Protein AF-A0A401MV76-F1 (afdb_monomer_lite)

pLDDT: mean 93.23, std 6.19, range [57.88, 98.19]

Structure (mmCIF, N/CA/C/O backbone):
data_AF-A0A401MV76-F1
#
_entry.id   AF-A0A401MV76-F1
#
loop_
_atom_site.group_PDB
_atom_site.id
_atom_site.type_symbol
_atom_site.label_atom_id
_atom_site.label_alt_id
_atom_site.label_comp_id
_atom_site.label_asym_id
_atom_site.label_entity_id
_atom_site.label_seq_id
_atom_site.pdbx_PDB_ins_code
_atom_site.Cartn_x
_atom_site.Cartn_y
_atom_site.Cartn_z
_atom_site.occupancy
_atom_site.B_iso_or_equiv
_atom_site.auth_seq_id
_atom_site.auth_comp_id
_atom_site.auth_asym_id
_atom_site.auth_atom_id
_atom_site.pdbx_PDB_model_num
ATOM 1 N N . MET A 1 1 ? -0.396 -6.604 5.897 1.00 79.94 1 MET A N 1
ATOM 2 C CA . MET A 1 1 ? 0.560 -5.480 5.982 1.00 79.94 1 MET A CA 1
ATOM 3 C C . MET A 1 1 ? 1.569 -5.625 4.861 1.00 79.94 1 MET A C 1
ATOM 5 O O . MET A 1 1 ? 2.079 -6.724 4.688 1.00 79.94 1 MET A O 1
ATOM 9 N N . PHE A 1 2 ? 1.837 -4.561 4.104 1.00 87.19 2 PHE A N 1
ATOM 10 C CA . PHE A 1 2 ? 2.874 -4.560 3.066 1.00 87.19 2 PHE A CA 1
ATOM 11 C C . PHE A 1 2 ? 4.013 -3.647 3.511 1.00 87.19 2 PHE A C 1
ATOM 13 O O . PHE A 1 2 ? 3.836 -2.429 3.593 1.00 87.19 2 PHE A O 1
ATOM 20 N N . PHE A 1 3 ? 5.157 -4.245 3.846 1.00 86.50 3 PHE A N 1
ATOM 21 C CA . PHE A 1 3 ? 6.305 -3.532 4.412 1.00 86.50 3 PHE A CA 1
ATOM 22 C C . PHE A 1 3 ? 7.417 -3.256 3.398 1.00 86.50 3 PHE A C 1
ATOM 24 O O . PHE A 1 3 ? 8.169 -2.301 3.564 1.00 86.50 3 PHE A O 1
ATOM 31 N N . HIS A 1 4 ? 7.468 -4.011 2.302 1.00 87.69 4 HIS A N 1
ATOM 32 C CA . HIS A 1 4 ? 8.430 -3.795 1.232 1.00 87.69 4 HIS A CA 1
ATOM 33 C C . HIS A 1 4 ? 7.847 -4.184 -0.131 1.00 87.69 4 HIS A C 1
ATOM 35 O O . HIS A 1 4 ? 6.897 -4.964 -0.222 1.00 87.69 4 HIS A O 1
ATOM 41 N N . THR A 1 5 ? 8.393 -3.609 -1.198 1.00 87.12 5 THR A N 1
ATOM 42 C CA . THR A 1 5 ? 8.077 -3.956 -2.587 1.00 87.12 5 THR A CA 1
ATOM 43 C C . THR A 1 5 ? 9.368 -3.854 -3.379 1.00 87.12 5 THR A C 1
ATOM 45 O O . THR A 1 5 ? 9.986 -2.792 -3.383 1.00 87.12 5 THR A O 1
ATOM 48 N N . GLU A 1 6 ? 9.749 -4.934 -4.053 1.00 89.44 6 GLU A N 1
ATOM 49 C CA . GLU A 1 6 ? 10.988 -5.019 -4.822 1.00 89.44 6 GLU A CA 1
ATOM 50 C C . GLU A 1 6 ? 10.683 -5.386 -6.275 1.00 89.44 6 GLU A C 1
ATOM 52 O O . GLU A 1 6 ? 9.790 -6.184 -6.566 1.00 89.44 6 GLU A O 1
ATOM 57 N N . VAL A 1 7 ? 11.430 -4.780 -7.191 1.00 90.88 7 VAL A N 1
ATOM 58 C CA . VAL A 1 7 ? 11.485 -5.150 -8.603 1.00 90.88 7 VAL A CA 1
ATOM 59 C C . VAL A 1 7 ? 12.959 -5.134 -8.968 1.00 90.88 7 VAL A C 1
ATOM 61 O O . VAL A 1 7 ? 13.614 -4.120 -8.750 1.00 90.88 7 VAL A O 1
ATOM 64 N N . GLY A 1 8 ? 13.477 -6.241 -9.501 1.00 89.12 8 GLY A N 1
ATOM 65 C CA . GLY A 1 8 ? 14.882 -6.309 -9.897 1.00 89.12 8 GLY A CA 1
ATOM 66 C C . GLY A 1 8 ? 15.225 -5.253 -10.950 1.00 89.12 8 GLY A C 1
ATOM 67 O O . GLY A 1 8 ? 14.404 -4.955 -11.819 1.00 89.12 8 GLY A O 1
ATOM 68 N N . ASP A 1 9 ? 16.446 -4.723 -10.898 1.00 88.94 9 ASP A N 1
ATOM 69 C CA . ASP A 1 9 ? 16.876 -3.566 -11.700 1.00 88.94 9 ASP A CA 1
ATOM 70 C C . ASP A 1 9 ? 16.665 -3.743 -13.209 1.00 88.94 9 ASP A C 1
ATOM 72 O O . ASP A 1 9 ? 16.250 -2.810 -13.896 1.00 88.94 9 ASP A O 1
ATOM 76 N N . ALA A 1 10 ? 16.858 -4.963 -13.722 1.00 92.88 10 ALA A N 1
ATOM 77 C CA . ALA A 1 10 ? 16.611 -5.316 -15.124 1.00 92.88 10 ALA A CA 1
ATOM 78 C C . ALA A 1 10 ? 15.162 -5.053 -15.586 1.00 92.88 10 ALA A C 1
ATOM 80 O O . ALA A 1 10 ? 14.889 -4.974 -16.784 1.00 92.88 10 ALA A O 1
ATOM 81 N N . TYR A 1 11 ? 14.236 -4.907 -14.640 1.00 90.88 11 TYR A N 1
ATOM 82 C CA . TYR A 1 11 ? 12.812 -4.710 -14.870 1.00 90.88 11 TYR A CA 1
ATOM 83 C C . TYR A 1 11 ? 12.306 -3.335 -14.395 1.00 90.88 11 TYR A C 1
ATOM 85 O O . TYR A 1 11 ? 11.099 -3.061 -14.413 1.00 90.88 11 TYR A O 1
ATOM 93 N N . ALA A 1 12 ? 13.212 -2.444 -13.980 1.00 88.12 12 ALA A N 1
ATOM 94 C CA . ALA A 1 12 ? 12.870 -1.089 -13.570 1.00 88.12 12 ALA A CA 1
ATOM 95 C C . ALA A 1 12 ? 12.247 -0.277 -14.725 1.00 88.12 12 ALA A C 1
ATOM 97 O O . ALA A 1 12 ? 12.479 -0.529 -15.905 1.00 88.12 12 ALA A O 1
ATOM 98 N N . GLY A 1 13 ? 11.416 0.714 -14.386 1.00 90.88 13 GLY A N 1
ATOM 99 C CA . GLY A 1 13 ? 10.785 1.611 -15.368 1.00 90.88 13 GLY A CA 1
ATOM 100 C C . GLY A 1 13 ? 9.605 1.019 -16.152 1.00 90.88 13 GLY A C 1
ATOM 101 O O . GLY A 1 13 ? 8.929 1.755 -16.861 1.00 90.88 13 GLY A O 1
ATOM 102 N N . GLN A 1 14 ? 9.293 -0.267 -15.978 1.00 94.19 14 GLN A N 1
ATOM 103 C CA . GLN A 1 14 ? 8.226 -0.956 -16.722 1.00 94.19 14 GLN A CA 1
ATOM 104 C C . GLN A 1 14 ? 6.849 -0.909 -16.032 1.00 94.19 14 GLN A C 1
ATOM 106 O O . GLN A 1 14 ? 5.888 -1.502 -16.505 1.00 94.19 14 GLN A O 1
ATOM 111 N N . GLY A 1 15 ? 6.735 -0.235 -14.883 1.00 93.44 15 GLY A N 1
ATOM 112 C CA . GLY A 1 15 ? 5.477 -0.142 -14.129 1.00 93.44 15 GLY A CA 1
ATOM 113 C C . GLY A 1 15 ? 5.107 -1.391 -13.315 1.00 93.44 15 GLY A C 1
ATOM 114 O O . GLY A 1 15 ? 4.053 -1.409 -12.681 1.00 93.44 15 GLY A O 1
ATOM 115 N N . LEU A 1 16 ? 5.981 -2.399 -13.250 1.00 95.19 16 LEU A N 1
ATOM 116 C CA . LEU A 1 16 ? 5.710 -3.680 -12.582 1.00 95.19 16 LEU A CA 1
ATOM 117 C C . LEU A 1 16 ? 5.403 -3.540 -11.088 1.00 95.19 16 LEU A C 1
ATOM 119 O O . LEU A 1 16 ? 4.492 -4.192 -10.590 1.00 95.19 16 LEU A O 1
ATOM 123 N N . ALA A 1 17 ? 6.084 -2.640 -10.374 1.00 94.00 17 ALA A N 1
ATOM 124 C CA . ALA A 1 17 ? 5.804 -2.399 -8.957 1.00 94.00 17 ALA A CA 1
ATOM 125 C C . ALA A 1 17 ? 4.350 -1.937 -8.728 1.00 94.00 17 ALA A C 1
ATOM 127 O O . ALA A 1 17 ? 3.710 -2.353 -7.765 1.00 94.00 17 ALA A O 1
ATOM 128 N N . ALA A 1 18 ? 3.787 -1.143 -9.644 1.00 95.38 18 ALA A N 1
ATOM 129 C CA . ALA A 1 18 ? 2.397 -0.707 -9.557 1.00 95.38 18 ALA A CA 1
ATOM 130 C C . ALA A 1 18 ? 1.425 -1.863 -9.838 1.00 95.38 18 ALA A C 1
ATOM 132 O O . ALA A 1 18 ? 0.385 -1.958 -9.187 1.00 95.38 18 ALA A O 1
ATOM 133 N N . GLN A 1 19 ? 1.767 -2.757 -10.773 1.00 96.56 19 GLN A N 1
ATOM 134 C CA . GLN A 1 19 ? 0.973 -3.958 -11.048 1.00 96.56 19 GLN A CA 1
ATOM 135 C C . GLN A 1 19 ? 0.971 -4.918 -9.854 1.00 96.56 19 GLN A C 1
ATOM 137 O O . GLN A 1 19 ? -0.100 -5.363 -9.444 1.00 96.56 19 GLN A O 1
ATOM 142 N N . LEU A 1 20 ? 2.139 -5.168 -9.250 1.00 95.75 20 LEU A N 1
ATOM 143 C CA . LEU A 1 20 ? 2.272 -6.003 -8.053 1.00 95.75 20 LEU A CA 1
ATOM 144 C C . LEU A 1 20 ? 1.412 -5.472 -6.903 1.00 95.75 20 LEU A C 1
ATOM 146 O O . LEU A 1 20 ? 0.615 -6.213 -6.329 1.00 95.75 20 LEU A O 1
ATOM 150 N N . VAL A 1 21 ? 1.523 -4.175 -6.600 1.00 97.12 21 VAL A N 1
ATOM 151 C CA . VAL A 1 21 ? 0.748 -3.550 -5.518 1.00 97.12 21 VAL A CA 1
ATOM 152 C C . VAL A 1 21 ? -0.752 -3.604 -5.805 1.00 97.12 21 VAL A C 1
ATOM 154 O O . VAL A 1 21 ? -1.523 -3.962 -4.916 1.00 97.12 21 VAL A O 1
ATOM 157 N N . ARG A 1 22 ? -1.181 -3.311 -7.040 1.00 97.62 22 ARG A N 1
ATOM 158 C CA . ARG A 1 22 ? -2.600 -3.383 -7.423 1.00 97.62 22 ARG A CA 1
ATOM 159 C C . ARG A 1 22 ? -3.174 -4.780 -7.212 1.00 97.62 22 ARG A C 1
ATOM 161 O O . ARG A 1 22 ? -4.260 -4.902 -6.644 1.00 97.62 22 ARG A O 1
ATOM 168 N N . GLN A 1 23 ? -2.463 -5.812 -7.663 1.00 97.56 23 GLN A N 1
ATOM 169 C CA . GLN A 1 23 ? -2.933 -7.187 -7.522 1.00 97.56 23 GLN A CA 1
ATOM 170 C C . GLN A 1 23 ? -3.006 -7.584 -6.046 1.00 97.56 23 GLN A C 1
ATOM 172 O O . GLN A 1 23 ? -4.049 -8.040 -5.587 1.00 97.56 23 GLN A O 1
ATOM 177 N N . ALA A 1 24 ? -1.957 -7.295 -5.273 1.00 97.00 24 ALA A N 1
ATOM 178 C CA . ALA A 1 24 ? -1.918 -7.614 -3.849 1.00 97.00 24 ALA A CA 1
ATOM 179 C C . ALA A 1 24 ? -3.047 -6.926 -3.051 1.00 97.00 24 ALA A C 1
ATOM 181 O O . ALA A 1 24 ? -3.642 -7.536 -2.159 1.00 97.00 24 ALA A O 1
ATOM 182 N N . LEU A 1 25 ? -3.377 -5.670 -3.375 1.00 98.00 25 LEU A N 1
ATOM 183 C CA . LEU A 1 25 ? -4.505 -4.948 -2.770 1.00 98.00 25 LEU A CA 1
ATOM 184 C C . LEU A 1 25 ? -5.859 -5.537 -3.179 1.00 98.00 25 LEU A C 1
ATOM 186 O O . LEU A 1 25 ? -6.748 -5.669 -2.339 1.00 98.00 25 LEU A O 1
ATOM 190 N N . THR A 1 26 ? -6.005 -5.917 -4.448 1.00 98.19 26 THR A N 1
ATOM 191 C CA . THR A 1 26 ? -7.222 -6.559 -4.966 1.00 98.19 26 THR A CA 1
ATOM 192 C C . THR A 1 26 ? -7.487 -7.878 -4.246 1.00 98.19 26 THR A C 1
ATOM 194 O O . THR A 1 26 ? -8.586 -8.081 -3.731 1.00 98.19 26 THR A O 1
ATOM 197 N N . ASP A 1 27 ? -6.467 -8.724 -4.112 1.00 98.06 27 ASP A N 1
ATOM 198 C CA . ASP A 1 27 ? -6.576 -10.013 -3.420 1.00 98.06 27 ASP A CA 1
ATOM 199 C C . ASP A 1 27 ? -6.858 -9.821 -1.924 1.00 98.06 27 ASP A C 1
ATOM 201 O O . ASP A 1 27 ? -7.691 -10.514 -1.334 1.00 98.06 27 ASP A O 1
ATOM 205 N N . THR A 1 28 ? -6.218 -8.823 -1.305 1.00 97.75 28 THR A N 1
ATOM 206 C CA . THR A 1 28 ? -6.482 -8.454 0.093 1.00 97.75 28 THR A CA 1
ATOM 207 C C . THR A 1 28 ? -7.951 -8.082 0.288 1.00 97.75 28 THR A C 1
ATOM 209 O O . THR A 1 28 ? -8.606 -8.650 1.168 1.00 97.75 28 THR A O 1
ATOM 212 N N . ARG A 1 29 ? -8.489 -7.205 -0.567 1.00 97.88 29 ARG A N 1
ATOM 213 C CA . ARG A 1 29 ? -9.899 -6.801 -0.539 1.00 97.88 29 ARG A CA 1
ATOM 214 C C . ARG A 1 29 ? -10.836 -7.987 -0.739 1.00 97.88 29 ARG A C 1
ATOM 216 O O . ARG A 1 29 ? -11.772 -8.152 0.037 1.00 97.88 29 ARG A O 1
ATOM 223 N N . ALA A 1 30 ? -10.557 -8.835 -1.730 1.00 98.19 30 ALA A N 1
ATOM 224 C CA . ALA A 1 30 ? -11.350 -10.029 -2.020 1.00 98.19 30 ALA A CA 1
ATOM 225 C C . ALA A 1 30 ? -11.376 -11.014 -0.839 1.00 98.19 30 ALA A C 1
ATOM 227 O O . ALA A 1 30 ? -12.380 -11.683 -0.608 1.00 98.19 30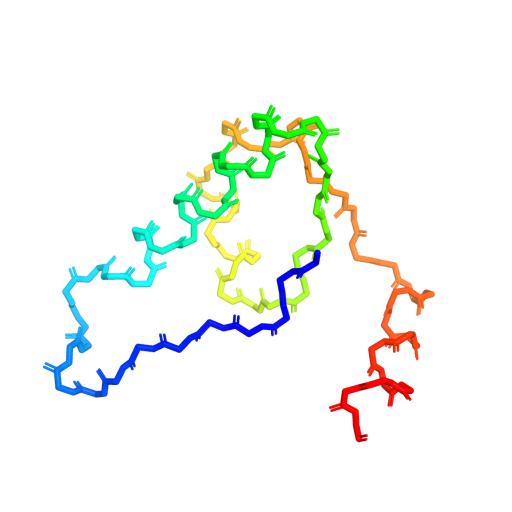 ALA A O 1
ATOM 228 N N . SER A 1 31 ? -10.301 -11.063 -0.050 1.00 97.88 31 SER A N 1
ATOM 229 C CA . SER A 1 31 ? -10.223 -11.879 1.167 1.00 97.88 31 SER A CA 1
ATOM 230 C C . SER A 1 31 ? -10.899 -11.259 2.401 1.00 97.88 31 SER A C 1
ATOM 232 O O . SER A 1 31 ? -10.801 -11.821 3.491 1.00 97.88 31 SER A O 1
ATOM 234 N N . GLY A 1 32 ? -11.548 -10.095 2.263 1.00 97.75 32 GLY A N 1
ATOM 235 C CA . GLY A 1 32 ? -12.166 -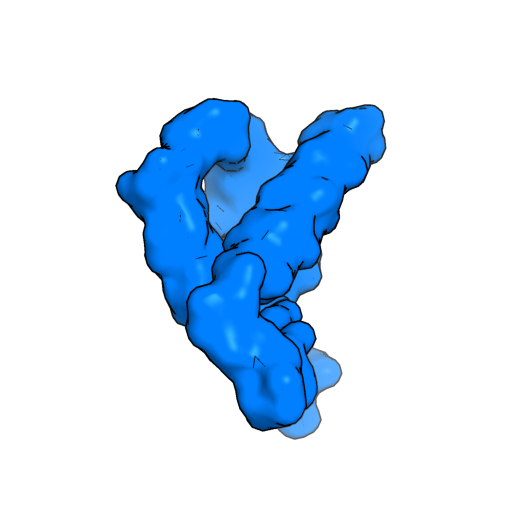9.365 3.375 1.00 97.75 32 GLY A CA 1
ATOM 236 C C . GLY A 1 32 ? -11.156 -8.788 4.373 1.00 97.75 32 GLY A C 1
ATOM 237 O O . GLY A 1 32 ? -11.516 -8.470 5.506 1.00 97.75 32 GLY A O 1
ATOM 238 N N . LYS A 1 33 ? -9.881 -8.681 3.981 1.00 97.75 33 LYS A N 1
ATOM 239 C CA . LYS A 1 33 ? -8.801 -8.167 4.828 1.00 97.75 33 LYS A CA 1
ATOM 240 C C . LYS A 1 33 ? -8.535 -6.692 4.545 1.00 97.75 33 LYS A C 1
ATOM 242 O O . LYS A 1 33 ? -8.877 -6.155 3.494 1.00 97.75 33 LYS A O 1
ATOM 247 N N . ARG A 1 34 ? -7.863 -6.058 5.502 1.00 97.25 34 ARG A N 1
ATOM 248 C CA . ARG A 1 34 ? -7.414 -4.665 5.447 1.00 97.25 34 ARG A CA 1
ATOM 249 C C . ARG A 1 34 ? -5.893 -4.593 5.503 1.00 97.25 34 ARG A C 1
ATOM 251 O O . ARG A 1 34 ? -5.229 -5.562 5.891 1.00 97.25 34 ARG A O 1
ATOM 258 N N . ILE A 1 35 ? -5.333 -3.452 5.122 1.00 96.38 35 ILE A N 1
ATOM 259 C CA . ILE A 1 35 ? -3.891 -3.216 5.154 1.00 96.38 35 ILE A CA 1
ATOM 260 C C . ILE A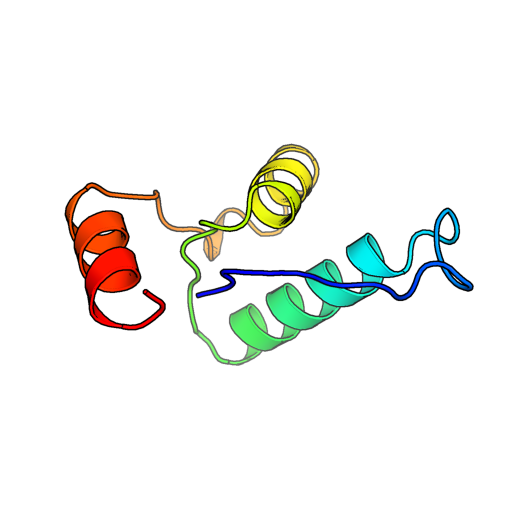 1 35 ? -3.525 -1.927 5.880 1.00 96.38 35 ILE A C 1
ATOM 262 O O . ILE A 1 35 ? -4.220 -0.924 5.802 1.00 96.38 35 ILE A O 1
ATOM 266 N N . VAL A 1 36 ? -2.342 -1.948 6.491 1.00 96.12 36 VAL A N 1
ATOM 267 C CA . VAL A 1 36 ? -1.622 -0.748 6.918 1.00 96.12 36 VAL A CA 1
ATOM 268 C C . VAL A 1 36 ? -0.417 -0.561 5.976 1.00 96.12 36 VAL A C 1
ATOM 270 O O . VAL A 1 36 ? 0.426 -1.469 5.903 1.00 96.12 36 VAL A O 1
ATOM 273 N N . PRO A 1 37 ? -0.332 0.544 5.206 1.00 95.25 37 PRO A N 1
ATOM 274 C CA . PRO A 1 37 ? 0.666 0.729 4.150 1.00 95.25 37 PRO A CA 1
ATOM 275 C C . PRO A 1 37 ? 1.952 1.378 4.677 1.00 95.25 37 PRO A C 1
ATOM 277 O O . PRO A 1 37 ? 2.200 2.564 4.473 1.00 95.25 37 PRO A O 1
ATOM 280 N N . VAL A 1 38 ? 2.792 0.599 5.356 1.00 94.12 38 VAL A N 1
ATOM 281 C CA . VAL A 1 38 ? 4.051 1.113 5.936 1.00 94.12 38 VAL A CA 1
ATOM 282 C C . VAL A 1 38 ? 5.183 1.229 4.915 1.00 94.12 38 VAL A C 1
ATOM 284 O O . VAL A 1 38 ? 6.105 2.017 5.099 1.00 94.12 38 VAL A O 1
ATOM 287 N N . CYS A 1 39 ? 5.101 0.492 3.804 1.00 94.62 39 CYS A N 1
ATOM 288 C CA . CYS A 1 39 ? 5.994 0.682 2.668 1.00 94.62 39 CYS A CA 1
ATOM 289 C C . CYS A 1 39 ? 5.738 2.057 2.009 1.00 94.62 39 CYS A C 1
ATOM 291 O O . CYS A 1 39 ? 4.618 2.299 1.541 1.00 94.62 39 CYS A O 1
ATOM 293 N N . PRO A 1 40 ? 6.752 2.936 1.864 1.00 93.50 40 PRO A N 1
ATOM 294 C CA . PRO A 1 40 ? 6.576 4.254 1.246 1.00 93.50 40 PRO A CA 1
ATOM 295 C C . PRO A 1 40 ? 6.058 4.198 -0.196 1.00 93.50 40 PRO A C 1
ATOM 297 O O . PRO A 1 40 ? 5.299 5.073 -0.620 1.00 93.50 40 PRO A O 1
ATOM 300 N N . TYR A 1 41 ? 6.438 3.161 -0.951 1.00 94.88 41 TYR A N 1
ATOM 301 C CA . TYR A 1 41 ? 5.946 2.953 -2.311 1.00 94.88 41 TYR A CA 1
ATOM 302 C C . TYR A 1 41 ? 4.438 2.674 -2.319 1.00 94.88 41 TYR A C 1
ATOM 304 O O . TYR A 1 41 ? 3.695 3.342 -3.038 1.00 94.88 41 TYR A O 1
ATOM 312 N N . VAL A 1 42 ? 3.974 1.750 -1.471 1.00 96.44 42 VAL A N 1
ATOM 313 C CA . VAL A 1 42 ? 2.548 1.412 -1.332 1.00 96.44 42 VAL A CA 1
ATOM 314 C C . VAL A 1 42 ? 1.751 2.622 -0.843 1.00 96.44 42 VAL A C 1
ATOM 316 O O . VAL A 1 42 ? 0.707 2.935 -1.411 1.00 96.44 42 VAL A O 1
ATOM 319 N N . ALA A 1 43 ? 2.264 3.366 0.140 1.00 95.69 43 ALA A N 1
ATOM 320 C CA . ALA A 1 43 ? 1.625 4.595 0.609 1.00 95.69 43 ALA A CA 1
ATOM 321 C C . ALA A 1 43 ? 1.476 5.635 -0.518 1.00 95.69 43 ALA A C 1
ATOM 323 O O . ALA A 1 43 ? 0.430 6.268 -0.653 1.00 95.69 43 ALA A O 1
ATOM 324 N N . LYS A 1 44 ? 2.500 5.801 -1.368 1.00 96.38 44 LYS A N 1
ATOM 325 C CA . LYS A 1 44 ? 2.437 6.691 -2.540 1.00 96.38 44 LYS A CA 1
ATOM 326 C C . LYS A 1 44 ? 1.461 6.187 -3.605 1.00 96.38 44 LYS A C 1
ATOM 328 O O . LYS A 1 44 ? 0.792 7.010 -4.226 1.00 96.38 44 LYS A O 1
ATOM 333 N N . PHE A 1 45 ? 1.391 4.875 -3.820 1.00 96.88 45 PHE A N 1
ATOM 334 C CA . PHE A 1 45 ? 0.427 4.257 -4.729 1.00 96.88 45 PHE A CA 1
ATOM 335 C C . PHE A 1 45 ? -1.008 4.563 -4.280 1.00 96.88 45 PHE A C 1
ATOM 337 O O . PHE A 1 45 ? -1.787 5.089 -5.068 1.00 96.88 45 PHE A O 1
ATOM 344 N N . LEU A 1 46 ? -1.330 4.339 -3.003 1.00 97.06 46 LEU A N 1
ATOM 345 C CA . LEU A 1 46 ? -2.679 4.545 -2.461 1.00 97.06 46 LEU A CA 1
ATOM 346 C C . LEU A 1 46 ? -3.149 6.002 -2.538 1.00 97.06 46 LEU A C 1
ATOM 348 O O . LEU A 1 46 ? -4.318 6.236 -2.798 1.00 97.06 46 LEU A O 1
ATOM 352 N N . LYS A 1 47 ? -2.243 6.986 -2.436 1.00 96.06 47 LYS A N 1
ATOM 353 C CA . LYS A 1 47 ? -2.571 8.413 -2.654 1.00 96.06 47 LYS A CA 1
ATOM 354 C C . LYS A 1 47 ? -3.087 8.740 -4.062 1.00 96.06 47 LYS A C 1
ATOM 356 O O . LYS A 1 47 ? -3.550 9.851 -4.289 1.00 96.06 47 LYS A O 1
ATOM 361 N N . ARG A 1 48 ? -2.895 7.843 -5.032 1.00 96.81 48 ARG A N 1
ATOM 362 C CA . ARG A 1 48 ? -3.351 7.996 -6.424 1.00 96.81 48 ARG A CA 1
AT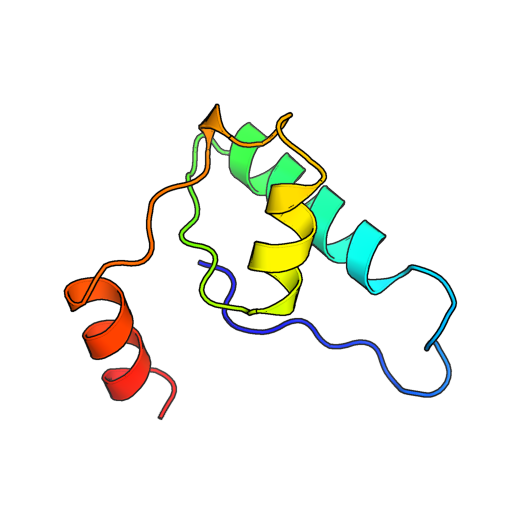OM 363 C C . ARG A 1 48 ? -4.470 7.016 -6.780 1.00 96.81 48 ARG A C 1
ATOM 365 O O . ARG A 1 48 ? -4.925 7.028 -7.920 1.00 96.81 48 ARG A O 1
ATOM 372 N N . HIS A 1 49 ? -4.848 6.152 -5.839 1.00 97.25 49 HIS A N 1
ATOM 373 C CA . HIS A 1 49 ? -5.731 5.014 -6.048 1.00 97.25 49 HIS A CA 1
ATOM 374 C C . HIS A 1 49 ? -6.747 4.921 -4.908 1.00 97.25 49 HIS A C 1
ATOM 376 O O . HIS A 1 49 ? -6.730 3.985 -4.102 1.00 97.25 49 HIS A O 1
ATOM 382 N N . ASP A 1 50 ? -7.630 5.921 -4.853 1.00 96.75 50 ASP A N 1
ATOM 383 C CA . ASP A 1 50 ? -8.682 6.044 -3.839 1.00 96.75 50 ASP A CA 1
ATOM 384 C C . ASP A 1 50 ? -9.675 4.873 -3.884 1.00 96.75 50 ASP A C 1
ATOM 386 O O . ASP A 1 50 ? -10.384 4.625 -2.908 1.00 96.75 50 ASP A O 1
ATOM 390 N N . GLU A 1 51 ? -9.684 4.085 -4.969 1.00 97.62 51 GLU A N 1
ATOM 391 C CA . GLU A 1 51 ? -10.492 2.873 -5.059 1.00 97.62 51 GLU A CA 1
ATOM 392 C C . GLU A 1 51 ? -10.187 1.853 -3.950 1.00 97.62 51 GLU A C 1
ATOM 394 O O . GLU A 1 51 ? -11.034 1.000 -3.709 1.00 97.62 51 GLU A O 1
ATOM 399 N N . PHE A 1 52 ? -9.036 1.927 -3.270 1.00 98.12 52 PHE A N 1
ATOM 400 C CA . PHE A 1 52 ? -8.648 1.043 -2.156 1.00 98.12 52 PHE A CA 1
ATOM 401 C C . PHE A 1 52 ? -8.771 1.693 -0.764 1.00 98.12 52 PHE A C 1
ATOM 403 O O . PHE A 1 52 ? -8.306 1.125 0.232 1.00 98.12 52 PHE A O 1
ATOM 410 N N . ALA A 1 53 ? -9.363 2.887 -0.661 1.00 97.19 53 ALA A N 1
ATOM 411 C CA . ALA A 1 53 ? -9.508 3.591 0.616 1.00 97.19 53 ALA A CA 1
ATOM 412 C C . ALA A 1 53 ? -10.335 2.794 1.644 1.00 97.19 53 ALA A C 1
ATOM 414 O O . ALA A 1 53 ? -10.071 2.846 2.843 1.00 97.19 53 ALA A O 1
ATOM 415 N N . ASP A 1 54 ? -11.291 1.994 1.176 1.00 98.00 54 ASP A N 1
ATOM 416 C CA . ASP A 1 54 ? -12.145 1.144 2.005 1.00 98.00 54 ASP A CA 1
ATOM 417 C C . ASP A 1 54 ? -11.394 0.035 2.747 1.00 98.00 54 ASP A C 1
ATOM 419 O O . ASP A 1 54 ? -11.916 -0.436 3.749 1.00 98.00 54 ASP A O 1
ATOM 423 N N . ILE A 1 55 ? -10.202 -0.377 2.301 1.00 97.94 55 ILE A N 1
ATOM 424 C CA . ILE A 1 55 ? -9.376 -1.417 2.946 1.00 97.94 55 ILE A CA 1
ATOM 425 C C . ILE A 1 55 ? -8.090 -0.875 3.572 1.00 97.94 55 ILE A C 1
ATOM 427 O O . ILE A 1 55 ? -7.248 -1.659 4.014 1.00 97.94 55 ILE A O 1
ATOM 431 N N . THR A 1 56 ? -7.911 0.444 3.590 1.00 97.56 56 THR A N 1
ATOM 432 C CA . THR A 1 56 ? -6.682 1.074 4.075 1.00 97.56 56 THR A CA 1
ATOM 433 C C . THR A 1 56 ? -6.881 1.627 5.479 1.00 97.56 56 THR A C 1
ATOM 435 O O . THR A 1 56 ? -7.745 2.469 5.711 1.00 97.56 56 THR A O 1
ATOM 438 N N . ASP A 1 57 ? -6.047 1.171 6.407 1.00 96.50 57 ASP A N 1
ATOM 439 C CA . ASP A 1 57 ? -5.970 1.668 7.777 1.00 96.50 57 ASP A CA 1
ATOM 440 C C . ASP A 1 57 ? -4.763 2.603 7.956 1.00 96.50 57 ASP A C 1
ATOM 442 O O . ASP A 1 57 ? -3.747 2.458 7.261 1.00 96.50 57 ASP A O 1
ATOM 446 N N . PRO A 1 58 ? -4.844 3.574 8.883 1.00 94.25 58 PRO A N 1
ATOM 447 C CA . PRO A 1 58 ? -3.742 4.488 9.142 1.00 94.25 58 PRO A CA 1
ATOM 448 C C . PRO A 1 58 ? -2.530 3.758 9.733 1.00 94.25 58 PRO A C 1
ATOM 450 O O . PRO A 1 58 ? -2.652 2.792 10.485 1.00 94.25 58 PRO A O 1
ATOM 453 N N . VAL A 1 59 ? -1.336 4.273 9.437 1.00 94.50 59 VAL A N 1
ATOM 454 C CA . VAL A 1 59 ? -0.110 3.862 10.128 1.00 94.50 59 VAL A CA 1
ATOM 455 C C . VAL A 1 59 ? -0.116 4.482 11.525 1.00 94.50 59 VAL A C 1
ATOM 457 O O . VAL A 1 59 ? -0.110 5.706 11.646 1.00 94.50 59 VAL A O 1
ATOM 460 N N . THR A 1 60 ? -0.127 3.656 12.575 1.00 94.88 60 THR A N 1
ATOM 461 C CA . THR A 1 60 ? -0.103 4.122 13.972 1.00 94.88 60 THR A CA 1
ATOM 462 C C . THR A 1 60 ? 1.255 3.860 14.638 1.00 94.88 60 THR A C 1
ATOM 464 O O . THR A 1 60 ? 2.013 3.003 14.172 1.00 94.88 60 THR A O 1
ATOM 467 N N . PRO A 1 61 ? 1.586 4.549 15.748 1.00 94.81 61 PRO A N 1
ATOM 468 C CA . PRO A 1 61 ? 2.801 4.267 16.514 1.00 94.81 61 PRO A CA 1
ATOM 469 C C . PRO A 1 61 ? 2.906 2.810 16.991 1.00 94.81 61 PRO A C 1
ATOM 471 O O . PRO A 1 61 ? 4.002 2.261 17.033 1.00 94.81 61 PRO A O 1
ATOM 474 N N . GLU A 1 62 ? 1.786 2.162 17.328 1.00 92.56 62 GLU A N 1
ATOM 475 C CA . GLU A 1 62 ? 1.747 0.740 17.710 1.00 92.56 62 GLU A CA 1
ATOM 476 C C . GLU A 1 62 ? 2.217 -0.148 16.561 1.00 92.56 62 GLU A C 1
ATOM 478 O O . GLU A 1 62 ?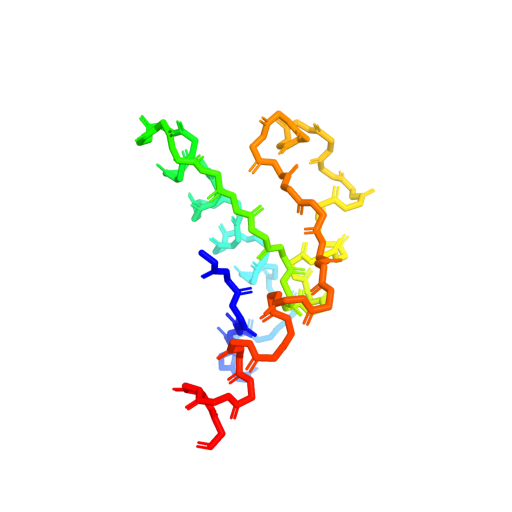 3.015 -1.062 16.765 1.00 92.56 62 GLU A O 1
ATOM 483 N N . VAL A 1 63 ? 1.743 0.150 15.349 1.00 90.81 63 VAL A N 1
ATOM 484 C CA . VAL A 1 63 ? 2.124 -0.577 14.139 1.00 90.81 63 VAL A CA 1
ATOM 485 C C . VAL A 1 63 ? 3.621 -0.429 13.865 1.00 90.81 63 VAL A C 1
ATOM 487 O O . VAL A 1 63 ? 4.277 -1.409 13.520 1.00 90.81 63 VAL A O 1
ATOM 490 N N . LEU A 1 64 ? 4.175 0.772 14.046 1.00 90.06 64 LEU A N 1
ATOM 491 C CA . LEU A 1 64 ? 5.608 1.015 13.856 1.00 90.06 64 LEU A CA 1
ATOM 492 C C . LEU A 1 64 ? 6.461 0.248 14.877 1.00 90.06 64 LEU A C 1
ATOM 494 O O . LEU A 1 64 ? 7.402 -0.434 14.483 1.00 90.06 64 LEU A O 1
ATOM 498 N N . ARG A 1 65 ? 6.076 0.252 16.159 1.00 91.88 65 ARG A N 1
ATOM 499 C CA . ARG A 1 65 ? 6.759 -0.548 17.195 1.00 91.88 65 ARG A CA 1
ATOM 500 C C . ARG A 1 65 ? 6.712 -2.051 16.900 1.00 91.88 65 ARG A C 1
ATOM 502 O O . ARG A 1 65 ? 7.673 -2.774 17.161 1.00 91.88 65 ARG A O 1
ATOM 509 N N . TRP A 1 66 ? 5.601 -2.545 16.350 1.00 88.50 66 TRP A N 1
ATOM 510 C CA . TRP A 1 66 ? 5.501 -3.947 15.937 1.00 88.50 66 TRP A CA 1
ATOM 511 C C . TRP A 1 66 ? 6.485 -4.287 14.806 1.00 88.50 66 TRP A C 1
ATOM 513 O O . TRP A 1 66 ? 7.120 -5.338 14.852 1.00 88.50 66 TRP A O 1
ATOM 523 N N . LEU A 1 67 ? 6.664 -3.394 13.826 1.00 86.94 67 LEU A N 1
ATOM 524 C CA . LEU A 1 67 ? 7.629 -3.602 12.740 1.00 86.94 67 LEU A CA 1
ATOM 525 C C . LEU A 1 67 ? 9.062 -3.702 13.251 1.00 86.94 67 LEU A C 1
ATOM 527 O O . LEU A 1 67 ? 9.770 -4.634 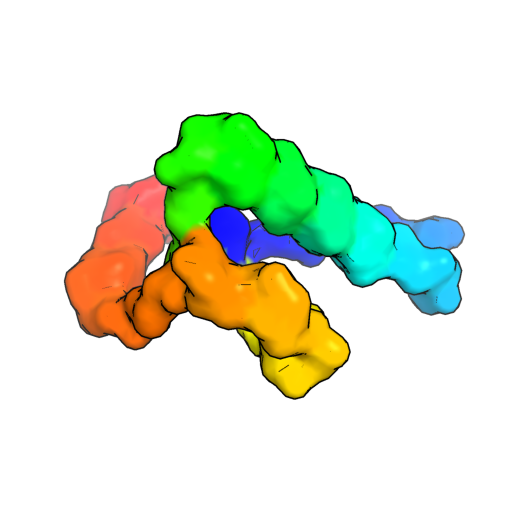12.882 1.00 86.94 67 LEU A O 1
ATOM 531 N N . GLU A 1 68 ? 9.466 -2.763 14.108 1.00 87.88 68 GLU A N 1
ATOM 532 C CA . GLU A 1 68 ? 10.817 -2.715 14.683 1.00 87.88 68 GLU A CA 1
ATOM 533 C C . GLU A 1 68 ? 11.176 -4.011 15.421 1.00 87.88 68 GLU A C 1
ATOM 535 O O . GLU A 1 68 ? 12.324 -4.433 15.409 1.00 87.88 68 GLU A O 1
ATOM 540 N N . THR A 1 69 ? 10.190 -4.665 16.038 1.00 88.75 69 THR A N 1
ATOM 541 C CA . THR A 1 69 ? 10.402 -5.880 16.838 1.00 88.75 69 THR A CA 1
ATOM 542 C C . THR A 1 69 ? 10.393 -7.179 16.028 1.00 88.75 69 THR A C 1
ATOM 544 O O . THR A 1 69 ? 10.854 -8.194 16.541 1.00 88.75 69 THR A O 1
ATOM 547 N N . HIS A 1 70 ? 9.866 -7.180 14.797 1.00 83.50 70 HIS A N 1
ATOM 548 C CA . HIS A 1 70 ? 9.639 -8.406 14.008 1.00 83.50 70 HIS A CA 1
ATOM 549 C C . HIS A 1 70 ? 10.361 -8.435 12.656 1.00 83.50 70 HIS A C 1
ATOM 551 O O . HIS A 1 70 ? 10.474 -9.502 12.054 1.00 83.50 70 HIS A O 1
ATOM 557 N N . LEU A 1 71 ? 10.803 -7.282 12.153 1.00 76.44 71 LEU A N 1
ATOM 558 C CA . LEU A 1 71 ? 11.492 -7.139 10.865 1.00 76.44 71 LEU A CA 1
ATOM 559 C C . LEU A 1 71 ? 12.859 -6.445 10.999 1.00 76.44 71 LEU A C 1
ATOM 561 O O . LEU A 1 71 ? 13.484 -6.160 9.977 1.00 76.44 71 LEU A O 1
ATOM 565 N N . GLY A 1 72 ? 13.282 -6.152 12.234 1.00 57.88 72 GLY A N 1
ATOM 566 C CA . GLY A 1 72 ? 14.594 -5.608 12.593 1.00 57.88 72 GLY A CA 1
ATOM 567 C C . GLY A 1 72 ? 15.589 -6.682 13.003 1.00 57.88 72 GLY A C 1
ATOM 568 O O . GLY A 1 72 ? 15.147 -7.725 13.536 1.00 57.88 72 GLY A O 1
#

Secondary structure (DSSP, 8-state):
--------GGGTTSSHHHHHHHHHHHHHHHTT--B---SHHHHHHHTT-GGGGGGBPPP-HHHHHHHHHH--

Foldseek 3Di:
DDQDFDDDPVCPPVCVSLVVLVVVLVVCVVVVAADECNHPVNVVSCVVVVVSVVRYDYDDPVNVVVCVVPVD

Radius of gyration: 12.82 Å; chains: 1; bounding box: 29×20×34 Å

Sequence (72 aa):
MFFHTEVGDAYAGQGLAAQLVRQALTDTRASGKRIVPVCPYVAKFLKRHDEFADITDPVTPEVLRWLETHLG